Protein AF-A0A2S8R6G9-F1 (afdb_monomer_lite)

InterPro domains:
  IPR022385 Rhs repeat-associated core [TIGR03696] (75-154)
  IPR050708 Type VI secretion system VgrG/RHS [PTHR32305] (38-157)
  IPR056823 Teneurin-like, YD-shell [PF25023] (41-147)

Secondary structure (DSSP, 8-state):
----TTS-----EEEEEETTEEEEEE--TT----S-----EEEETTEEEEEEE-TT--EEEEE-TT--EEEEEEE-TTS-EEEEE------B-GGGPEEETTTTEEEETTEEEETTTTEESS--SS---TT-GGGG-TTBSGGG-TTT---SSSS---

Organism: NCBI:txid1677857

Sequence (158 aa):
MVHNEKDYCRNFTSIFRLDNKKYKFEMNNNDFDAISMSILLQSRNGVKSYYHYDGLGSTRLLTDETQSITDTYTYDAFGNIISSTGNTVNEFLFTGEQYDANIGFYYLRARYMDPSVGRFITADPFGGFMFEPLSLHKYLYANADPVNKIDPSGYFSI

Foldseek 3Di:
DDDDPPDPDDWDWAWDDDPNDIDIDTDDPPDPPDDDPQRQWDADPNWIWGFDADPLSFTAFIAGPVRHTAKGFDADLLFHTPDMGHDPDDQQGPSRFGADPVVGWTCLPVFTARSVVSWTPDFAPDCADPVDVLRNRRIHALSVRSVVGHDNNNRDND

Radius of gyration: 17.01 Å; chains: 1; bounding box: 46×33×44 Å

Structure (mmCIF, N/CA/C/O backbone):
data_AF-A0A2S8R6G9-F1
#
_entry.id   AF-A0A2S8R6G9-F1
#
loop_
_atom_site.group_PDB
_atom_site.id
_atom_site.type_symbol
_atom_site.label_atom_id
_atom_site.label_alt_id
_atom_site.label_comp_id
_atom_site.label_asym_id
_atom_site.label_entity_id
_atom_site.label_seq_id
_atom_site.pdbx_PDB_ins_code
_atom_site.Cartn_x
_atom_site.Cartn_y
_atom_site.Cartn_z
_atom_site.occupancy
_atom_site.B_iso_or_equiv
_atom_site.auth_seq_id
_atom_site.auth_comp_id
_atom_site.auth_asym_id
_atom_site.auth_atom_id
_atom_site.pdbx_PDB_model_num
ATOM 1 N N . MET A 1 1 ? -18.412 -4.092 -24.103 1.00 34.19 1 MET A N 1
ATOM 2 C CA . MET A 1 1 ? -19.166 -3.413 -23.030 1.00 34.19 1 MET A CA 1
ATOM 3 C C . MET A 1 1 ? -18.221 -2.358 -22.479 1.00 34.19 1 MET A C 1
ATOM 5 O O . MET A 1 1 ? -17.270 -2.715 -21.804 1.00 34.19 1 MET A O 1
ATOM 9 N N . VAL A 1 2 ? -18.345 -1.116 -22.945 1.00 29.11 2 VAL A N 1
ATOM 10 C CA . VAL A 1 2 ? -17.402 -0.033 -22.622 1.00 29.11 2 VAL A CA 1
ATOM 11 C C . VAL A 1 2 ? -17.793 0.496 -21.246 1.00 29.11 2 VAL A C 1
ATOM 13 O O . VAL A 1 2 ? -18.863 1.085 -21.109 1.00 29.11 2 VAL A O 1
ATOM 16 N N . HIS A 1 3 ? -17.000 0.192 -20.219 1.00 31.52 3 HIS A N 1
ATOM 17 C CA . HIS A 1 3 ? -17.196 0.775 -18.894 1.00 31.52 3 HIS A CA 1
ATOM 18 C C . HIS A 1 3 ? -16.724 2.232 -18.956 1.00 31.52 3 HIS A C 1
ATOM 20 O O . HIS A 1 3 ? -15.634 2.518 -19.440 1.00 31.52 3 HIS A O 1
ATOM 26 N N . ASN A 1 4 ? -17.609 3.149 -18.582 1.00 25.48 4 ASN A N 1
ATOM 27 C CA . ASN A 1 4 ? -17.448 4.588 -18.743 1.00 25.48 4 ASN A CA 1
ATOM 28 C C . ASN A 1 4 ? -16.568 5.114 -17.592 1.00 25.48 4 ASN A C 1
ATOM 30 O O . ASN A 1 4 ? -16.956 5.009 -16.433 1.00 25.48 4 ASN A O 1
ATOM 34 N N . GLU A 1 5 ? -15.394 5.665 -17.903 1.00 37.44 5 GLU A N 1
ATOM 35 C CA . GLU A 1 5 ? -14.338 6.111 -16.966 1.00 37.44 5 GLU A CA 1
ATOM 36 C C . GLU A 1 5 ? -14.694 7.354 -16.114 1.00 37.44 5 GLU A C 1
ATOM 38 O O . GLU A 1 5 ? -13.810 8.067 -15.647 1.00 37.44 5 GLU A O 1
ATOM 43 N N . LYS A 1 6 ? -15.977 7.677 -15.910 1.00 29.55 6 LYS A N 1
ATOM 44 C CA . LYS A 1 6 ? -16.387 8.982 -15.351 1.00 29.55 6 LYS A CA 1
ATOM 45 C C . LYS A 1 6 ? -16.908 8.984 -13.913 1.00 29.55 6 LYS A C 1
ATOM 47 O O . LYS A 1 6 ? -17.147 10.066 -13.388 1.00 29.55 6 LYS A O 1
ATOM 52 N N . ASP A 1 7 ? -17.006 7.834 -13.248 1.00 34.97 7 ASP A N 1
ATOM 53 C CA . ASP A 1 7 ? -17.686 7.752 -11.941 1.00 34.97 7 ASP A CA 1
ATOM 54 C C . ASP A 1 7 ? -16.764 7.539 -10.722 1.00 34.97 7 ASP A C 1
ATOM 56 O O . ASP A 1 7 ? -17.258 7.303 -9.617 1.00 34.97 7 ASP A O 1
ATOM 60 N N . TYR A 1 8 ? -15.435 7.626 -10.866 1.00 40.38 8 TYR A N 1
ATOM 61 C CA . TYR A 1 8 ? -14.521 7.177 -9.800 1.00 40.38 8 TYR A CA 1
ATOM 62 C C . TYR A 1 8 ? -13.997 8.253 -8.833 1.00 40.38 8 TYR A C 1
ATOM 64 O O . TYR A 1 8 ? -13.415 7.921 -7.803 1.00 40.38 8 TYR A O 1
ATOM 72 N N . CYS A 1 9 ? -14.258 9.539 -9.073 1.00 42.41 9 CYS A N 1
ATOM 73 C CA . CYS A 1 9 ? -13.912 10.596 -8.118 1.00 42.41 9 CYS A CA 1
ATOM 74 C C . CYS A 1 9 ? -15.104 10.873 -7.192 1.00 42.41 9 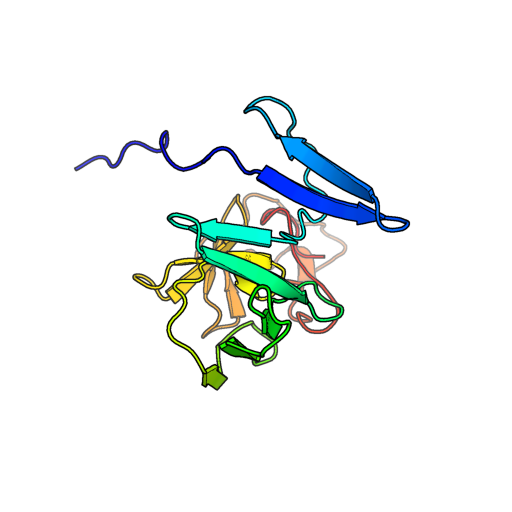CYS A C 1
ATOM 76 O O . CYS A 1 9 ? -15.954 11.715 -7.482 1.00 42.41 9 CYS A O 1
ATOM 78 N N . ARG A 1 10 ? -15.206 10.144 -6.075 1.00 45.22 10 ARG A N 1
ATOM 79 C CA . ARG A 1 10 ? -16.193 10.465 -5.033 1.00 45.22 10 ARG A CA 1
ATOM 80 C C . ARG A 1 10 ? -15.671 11.587 -4.140 1.00 45.22 10 ARG A C 1
ATOM 82 O O . ARG A 1 10 ? -14.548 11.516 -3.653 1.00 45.22 10 ARG A O 1
ATOM 89 N N . ASN A 1 11 ? -16.530 12.581 -3.898 1.00 38.97 11 ASN A N 1
ATOM 90 C CA . ASN A 1 11 ? -16.325 13.675 -2.946 1.00 38.97 11 ASN A CA 1
ATOM 91 C C . ASN A 1 11 ? -15.747 13.144 -1.626 1.00 38.97 11 ASN A C 1
ATOM 93 O O . ASN A 1 11 ? -16.428 12.420 -0.892 1.00 38.97 11 ASN A O 1
ATOM 97 N N . PHE A 1 12 ? -14.500 13.504 -1.325 1.00 45.56 12 PHE A N 1
ATOM 98 C CA . PHE A 1 12 ? -13.841 13.098 -0.094 1.00 45.56 12 PHE A CA 1
ATOM 99 C C . PHE A 1 12 ? -13.964 14.208 0.952 1.00 45.56 12 PHE A C 1
ATOM 101 O O . PHE A 1 12 ? -13.674 15.375 0.691 1.00 45.56 12 PHE A O 1
ATOM 108 N N . THR A 1 13 ? -14.420 13.852 2.153 1.00 41.22 13 THR A N 1
ATOM 109 C CA . THR A 1 13 ? -14.393 14.747 3.314 1.00 41.22 13 THR A CA 1
ATOM 110 C C . THR A 1 13 ? -13.325 14.241 4.266 1.00 41.22 13 THR A C 1
ATOM 112 O O . THR A 1 13 ? -13.524 13.212 4.910 1.00 41.22 13 THR A O 1
ATOM 115 N N . SER A 1 14 ? -12.227 14.981 4.401 1.00 44.00 14 SER A N 1
ATOM 116 C CA . SER A 1 14 ? -11.253 14.717 5.458 1.00 44.00 14 SER A CA 1
ATOM 117 C C . SER A 1 14 ? -11.574 15.580 6.674 1.00 44.00 14 SER A C 1
ATOM 119 O O . SER A 1 14 ? -11.892 16.766 6.556 1.00 44.00 14 SER A O 1
ATOM 121 N N . ILE A 1 15 ? -11.527 14.981 7.862 1.00 45.69 15 ILE A N 1
ATOM 122 C CA . ILE A 1 15 ? -11.678 15.703 9.123 1.00 45.69 15 ILE A CA 1
ATOM 123 C C . ILE A 1 15 ? -10.353 15.621 9.866 1.00 45.69 15 ILE A C 1
ATOM 125 O O . ILE A 1 15 ? -9.944 14.544 10.292 1.00 45.69 15 ILE A O 1
ATOM 129 N N . PHE A 1 16 ? -9.734 16.774 10.083 1.00 51.53 16 PHE A N 1
ATOM 130 C CA . PHE A 1 16 ? -8.516 16.910 10.871 1.00 51.53 16 PHE A CA 1
ATOM 131 C C . PHE A 1 16 ? -8.862 17.422 12.274 1.00 51.53 16 PHE A C 1
ATOM 133 O O . PHE A 1 16 ? -9.825 18.175 12.459 1.00 51.53 16 PHE A O 1
ATOM 140 N N . ARG A 1 17 ? -8.083 17.023 13.282 1.00 39.94 17 ARG A N 1
ATOM 141 C CA . ARG A 1 17 ? -8.104 17.646 14.611 1.00 39.94 17 ARG A CA 1
ATOM 142 C C . ARG A 1 17 ? -6.744 18.276 14.883 1.00 39.94 17 ARG A C 1
ATOM 144 O O . ARG A 1 17 ? -5.745 17.570 14.895 1.00 39.94 17 ARG A O 1
ATOM 151 N N . LEU A 1 18 ? -6.734 19.583 15.118 1.00 37.34 18 LEU A N 1
ATOM 152 C CA . LEU A 1 18 ? -5.583 20.339 15.620 1.00 37.34 18 LEU A CA 1
ATOM 153 C C . LEU A 1 18 ? -6.061 21.095 16.863 1.00 37.34 18 LEU A C 1
ATOM 155 O O . LEU A 1 18 ? -7.150 21.667 16.838 1.00 37.34 18 LEU A O 1
ATOM 159 N N . ASP A 1 19 ? -5.313 21.042 17.965 1.00 51.34 19 ASP A N 1
ATOM 160 C CA . ASP A 1 19 ? -5.622 21.753 19.220 1.00 51.34 19 ASP A CA 1
ATOM 161 C C . ASP A 1 19 ? -7.067 21.571 19.733 1.00 51.34 19 ASP A C 1
ATOM 163 O O . ASP A 1 19 ? -7.753 22.533 20.084 1.00 51.34 19 ASP A O 1
ATOM 167 N N . ASN A 1 20 ? -7.578 20.332 19.735 1.00 41.62 20 ASN A N 1
ATOM 168 C CA . ASN A 1 20 ? -8.970 19.994 20.088 1.00 41.62 20 ASN A CA 1
ATOM 169 C C . ASN A 1 20 ? -10.058 20.680 19.237 1.00 41.62 20 ASN A C 1
ATOM 171 O O . ASN A 1 20 ? -11.247 20.580 19.548 1.00 41.62 20 ASN A O 1
ATOM 175 N N . LYS A 1 21 ? -9.692 21.322 18.126 1.00 32.69 21 LYS A N 1
ATOM 176 C CA . LYS A 1 21 ? -10.626 21.885 17.152 1.00 32.69 21 LYS A CA 1
ATOM 177 C C . LYS A 1 21 ? -10.763 20.955 15.956 1.00 32.69 21 LYS A C 1
ATOM 179 O O . LYS A 1 21 ? -9.794 20.374 15.472 1.00 32.69 21 LYS A O 1
ATOM 184 N N . LYS A 1 22 ? -12.005 20.789 15.501 1.00 46.22 22 LYS A N 1
ATOM 185 C CA . LYS A 1 22 ? -12.361 19.960 14.349 1.00 46.22 22 LYS A CA 1
ATOM 186 C C . LYS A 1 22 ? -12.312 20.820 13.089 1.00 46.22 22 LYS A C 1
ATOM 188 O O . LYS A 1 22 ? -13.055 21.791 12.988 1.00 46.22 22 LYS A 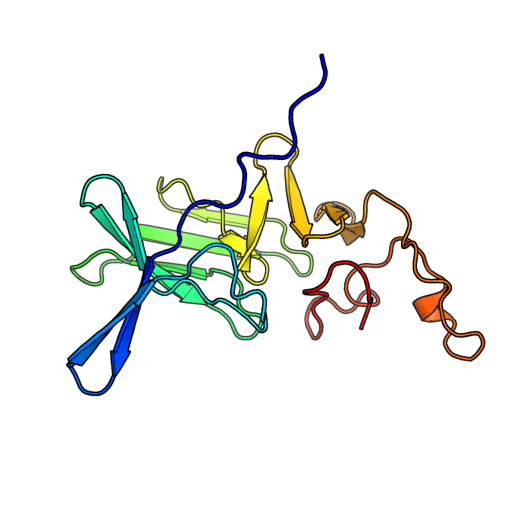O 1
ATOM 193 N N . TYR A 1 23 ? -11.489 20.424 12.131 1.00 43.31 23 TYR A N 1
ATOM 194 C CA . TYR A 1 23 ? -11.380 21.048 10.819 1.00 43.31 23 TYR A CA 1
ATOM 195 C C . TYR A 1 23 ? -11.968 20.099 9.781 1.00 43.31 23 TYR A C 1
ATOM 197 O O . TYR A 1 23 ? -11.690 18.902 9.809 1.00 43.31 23 TYR A O 1
ATOM 205 N N . LYS A 1 24 ? -12.824 20.619 8.902 1.00 46.94 24 LYS A N 1
ATOM 206 C CA . LYS A 1 24 ? -13.432 19.867 7.801 1.00 46.94 24 LYS A CA 1
ATOM 207 C C . LYS A 1 24 ? -12.825 20.386 6.506 1.00 46.94 24 LYS A C 1
ATOM 209 O O . LYS A 1 24 ? -12.923 21.579 6.238 1.00 46.94 24 LYS A O 1
ATOM 214 N N . PHE A 1 25 ? -12.203 19.500 5.744 1.00 49.03 25 PHE A N 1
ATOM 215 C CA . PHE A 1 25 ? -11.737 19.793 4.401 1.00 49.03 25 PHE A CA 1
ATOM 216 C C . PHE A 1 25 ? -12.615 19.030 3.412 1.00 49.03 25 PHE A C 1
ATOM 218 O O . PHE A 1 25 ? -12.738 17.805 3.493 1.00 49.03 25 PHE A O 1
ATOM 225 N N . GLU A 1 26 ? -13.280 19.777 2.537 1.00 44.03 26 GLU A N 1
ATOM 226 C CA . GLU A 1 26 ? -14.108 19.261 1.451 1.00 44.03 26 GLU A CA 1
ATOM 227 C C . GLU A 1 26 ? -13.365 19.551 0.149 1.00 44.03 26 GLU A C 1
ATOM 229 O O . GLU A 1 26 ? -13.174 20.717 -0.192 1.00 44.03 26 GLU A O 1
ATOM 234 N N . MET A 1 27 ? -12.911 18.511 -0.551 1.00 45.00 27 MET A N 1
ATOM 235 C CA . MET A 1 27 ? -12.352 18.690 -1.892 1.00 45.00 27 MET A CA 1
ATOM 236 C C . MET A 1 27 ? -13.472 18.664 -2.925 1.00 45.00 27 MET A C 1
ATOM 238 O O . MET A 1 27 ? -14.273 17.727 -2.955 1.00 45.00 27 MET A O 1
ATOM 242 N N . ASN A 1 28 ? -13.494 19.682 -3.784 1.00 37.72 28 ASN A N 1
ATOM 243 C CA . ASN A 1 28 ? -14.293 19.701 -5.004 1.00 37.72 28 ASN A CA 1
ATOM 244 C C . ASN A 1 28 ? -13.426 19.233 -6.182 1.00 37.72 28 ASN A C 1
ATOM 246 O O . ASN A 1 28 ? -12.204 19.346 -6.137 1.00 37.72 28 ASN A O 1
ATOM 250 N N . ASN A 1 29 ? -14.064 18.756 -7.255 1.00 43.75 29 ASN A N 1
ATOM 251 C CA . ASN A 1 29 ? -13.449 18.111 -8.432 1.00 43.75 29 ASN A CA 1
ATOM 252 C C . ASN A 1 29 ? -12.336 18.895 -9.176 1.00 43.75 29 ASN A C 1
ATOM 254 O O . ASN A 1 29 ? -11.827 18.390 -10.173 1.00 43.75 29 ASN A O 1
ATOM 258 N N . ASN A 1 30 ? -11.964 20.101 -8.737 1.00 35.12 30 ASN A N 1
ATOM 259 C CA . ASN A 1 30 ? -11.037 20.991 -9.438 1.00 35.12 30 ASN A CA 1
ATOM 260 C C . ASN A 1 30 ? -9.682 21.201 -8.734 1.00 35.12 30 ASN A C 1
ATOM 262 O O . ASN A 1 30 ? -8.799 21.796 -9.344 1.00 35.12 30 ASN A O 1
ATOM 266 N N . ASP A 1 31 ? -9.480 20.699 -7.511 1.00 38.16 31 ASP A N 1
ATOM 267 C CA . ASP A 1 31 ? -8.251 20.951 -6.741 1.00 38.16 31 ASP A CA 1
ATOM 268 C C . ASP A 1 31 ? -7.323 19.723 -6.768 1.00 38.16 31 ASP A C 1
ATOM 270 O O . ASP A 1 31 ? -7.165 18.985 -5.795 1.00 38.16 31 ASP A O 1
ATOM 274 N N . PHE A 1 32 ? -6.738 19.476 -7.942 1.00 43.56 32 PHE A N 1
ATOM 275 C CA . PHE A 1 32 ? -5.732 18.441 -8.195 1.00 43.56 32 PHE A CA 1
ATOM 276 C C . PHE A 1 32 ? -4.333 18.933 -7.769 1.00 43.56 32 PHE A C 1
ATOM 278 O O . PHE A 1 32 ? -3.538 19.335 -8.608 1.00 43.56 32 PHE A O 1
ATOM 285 N N . ASP A 1 33 ? -4.012 18.877 -6.474 1.00 35.28 33 ASP A N 1
ATOM 286 C CA . ASP A 1 33 ? -2.624 18.973 -5.982 1.00 35.28 33 ASP A CA 1
ATOM 287 C C . ASP A 1 33 ? -2.365 17.827 -4.991 1.00 35.28 33 ASP A C 1
ATOM 289 O O . ASP A 1 33 ? -2.546 17.926 -3.777 1.00 35.28 33 ASP A O 1
ATOM 293 N N . ALA A 1 34 ? -2.023 16.665 -5.550 1.00 37.16 34 ALA A N 1
ATOM 294 C CA . ALA A 1 34 ? -1.922 15.394 -4.842 1.00 37.16 34 ALA A CA 1
ATOM 295 C C . ALA A 1 34 ? -0.488 15.115 -4.362 1.00 37.16 34 ALA A C 1
ATOM 297 O O . ALA A 1 34 ? 0.213 14.267 -4.916 1.00 37.16 34 ALA A O 1
ATOM 298 N N . ILE A 1 35 ? -0.077 15.785 -3.284 1.00 35.38 35 ILE A N 1
ATOM 299 C CA . ILE A 1 35 ? 0.920 15.234 -2.359 1.00 35.38 35 ILE A CA 1
ATOM 300 C C . ILE A 1 35 ? 0.132 14.600 -1.210 1.00 35.38 35 ILE A C 1
ATOM 302 O O . ILE A 1 35 ? -0.495 15.311 -0.437 1.00 35.38 35 ILE A O 1
ATOM 306 N N . SER A 1 36 ? 0.159 13.267 -1.120 1.00 47.09 36 SER A N 1
ATOM 307 C CA . SER A 1 36 ? -0.233 12.479 0.061 1.00 47.09 36 SER A CA 1
ATOM 308 C C . SER A 1 36 ? -1.543 12.910 0.741 1.00 47.09 36 SER A C 1
ATOM 310 O O . SER A 1 36 ? -1.564 13.567 1.783 1.00 47.09 36 SER A O 1
ATOM 312 N N . MET A 1 37 ? -2.672 12.514 0.158 1.00 52.50 37 MET A N 1
ATOM 313 C CA . MET A 1 37 ? -3.977 12.707 0.782 1.00 52.50 37 MET A CA 1
ATOM 314 C C . MET A 1 37 ? -4.207 11.602 1.824 1.00 52.50 37 MET A C 1
ATOM 316 O O . MET A 1 37 ? -4.945 10.651 1.588 1.00 52.50 37 MET A O 1
ATOM 320 N N . SER A 1 38 ? -3.537 11.693 2.975 1.00 61.03 38 SER A N 1
ATOM 321 C CA . SER A 1 38 ? -3.786 10.785 4.099 1.00 61.03 38 SER A CA 1
ATOM 322 C C . SER A 1 38 ? -5.226 10.975 4.592 1.00 61.03 38 SER A C 1
ATOM 324 O O . SER A 1 38 ? -5.585 12.014 5.155 1.00 61.03 38 S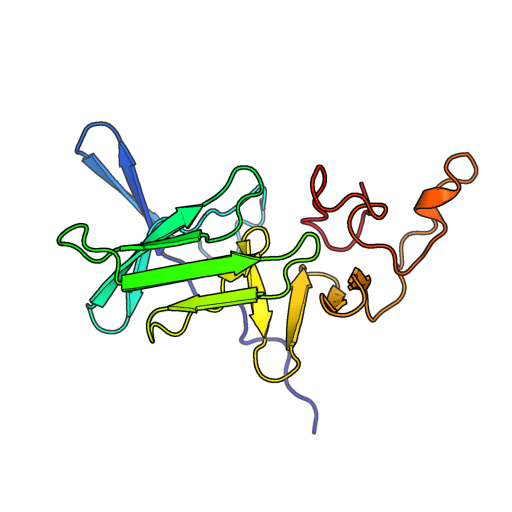ER A O 1
ATOM 326 N N . ILE A 1 39 ? -6.073 9.975 4.364 1.00 71.00 39 ILE A N 1
ATOM 327 C CA . ILE A 1 39 ? -7.445 9.934 4.867 1.00 71.00 39 ILE A CA 1
ATOM 328 C C . ILE A 1 39 ? -7.384 9.816 6.387 1.00 71.00 39 ILE A C 1
ATOM 330 O O . ILE A 1 39 ? -6.994 8.792 6.904 1.00 71.00 39 ILE A O 1
ATOM 334 N N . LEU A 1 40 ? -7.798 10.821 7.153 1.00 78.62 40 LEU A N 1
ATOM 335 C CA . LEU A 1 40 ? -7.788 10.668 8.619 1.00 78.62 40 LEU A CA 1
ATOM 336 C C . LEU A 1 40 ? -9.048 10.001 9.175 1.00 78.62 40 LEU A C 1
ATOM 338 O O . LEU A 1 40 ? -9.046 9.456 10.279 1.00 78.62 40 LEU A O 1
ATOM 342 N N . LEU A 1 41 ? -10.144 10.069 8.423 1.00 80.75 41 LEU A N 1
ATOM 343 C CA . LEU A 1 41 ? -11.458 9.605 8.837 1.00 80.75 41 LEU A CA 1
ATOM 344 C C . LEU A 1 41 ? -12.264 9.179 7.613 1.00 80.75 41 LEU A C 1
ATOM 346 O O . LEU A 1 41 ? -12.366 9.928 6.645 1.00 80.75 41 LEU A O 1
ATOM 350 N N . GLN A 1 42 ? -12.954 8.049 7.722 1.00 81.25 42 GLN A N 1
ATOM 351 C CA . GLN A 1 42 ? -14.064 7.693 6.847 1.00 81.25 42 GLN A CA 1
ATOM 352 C C . GLN A 1 42 ? -15.349 7.587 7.672 1.00 81.25 42 GLN A C 1
ATOM 354 O O . GLN A 1 42 ? -15.342 7.048 8.776 1.00 81.25 42 GLN A O 1
ATOM 359 N N . SER A 1 43 ? -16.457 8.105 7.140 1.00 81.69 43 SER A N 1
ATOM 360 C CA . SER A 1 43 ? -17.792 7.909 7.711 1.00 81.69 43 SER A CA 1
ATOM 361 C C . SER A 1 43 ? -18.656 7.147 6.718 1.00 81.69 43 SER A C 1
ATOM 363 O O . SER A 1 43 ? -18.886 7.629 5.608 1.00 81.69 43 SER A O 1
ATOM 365 N N . ARG A 1 44 ? -19.150 5.972 7.108 1.00 76.56 44 ARG A N 1
ATOM 366 C CA . ARG A 1 44 ? -20.053 5.153 6.295 1.00 76.56 44 ARG A CA 1
ATOM 367 C C . ARG A 1 44 ? -21.336 4.914 7.069 1.00 76.56 44 ARG A C 1
ATOM 369 O O . ARG A 1 44 ? -21.320 4.282 8.118 1.00 76.56 44 ARG A O 1
ATOM 376 N N . ASN A 1 45 ? -22.449 5.450 6.570 1.00 80.81 45 ASN A N 1
ATOM 377 C CA . ASN A 1 45 ? -23.758 5.364 7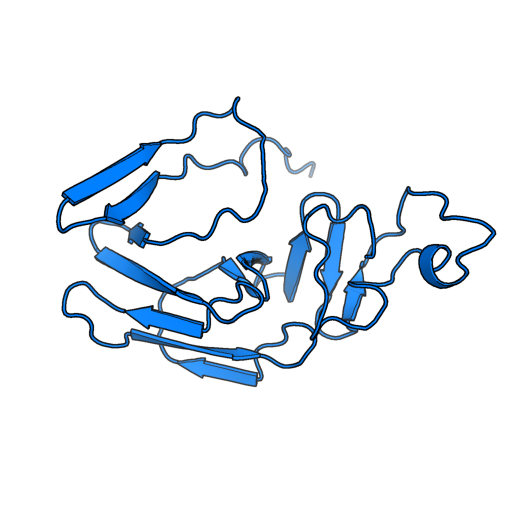.230 1.00 80.81 45 ASN A CA 1
ATOM 378 C C . ASN A 1 45 ? -23.729 5.817 8.707 1.00 80.81 45 ASN A C 1
ATOM 380 O O . ASN A 1 45 ? -24.410 5.248 9.553 1.00 80.81 45 ASN A O 1
ATOM 384 N N . GLY A 1 46 ? -22.910 6.826 9.025 1.00 77.69 46 GLY A N 1
ATOM 385 C CA . GLY A 1 46 ? -22.748 7.352 10.385 1.00 77.69 46 GLY A CA 1
ATOM 386 C C . GLY A 1 46 ? -21.704 6.630 11.245 1.00 77.69 46 GLY A C 1
ATOM 387 O O . GLY A 1 46 ? -21.309 7.181 12.270 1.00 77.69 46 GLY A O 1
ATOM 388 N N . VAL A 1 47 ? -21.203 5.468 10.815 1.00 79.75 47 VAL A N 1
ATOM 389 C CA . VAL A 1 47 ? -20.095 4.761 11.474 1.00 79.75 47 VAL A CA 1
ATOM 390 C C . VAL A 1 47 ? -18.774 5.396 11.058 1.00 79.75 47 VAL A C 1
ATOM 392 O O . VAL A 1 47 ? -18.506 5.546 9.866 1.00 79.75 47 VAL A O 1
ATOM 395 N N . LYS A 1 48 ? -17.958 5.780 12.040 1.00 82.50 48 LYS A N 1
ATOM 396 C CA . LYS A 1 48 ? -16.668 6.445 11.838 1.00 82.50 48 LYS A CA 1
ATOM 397 C C . LYS A 1 48 ? -15.515 5.465 12.002 1.00 82.50 48 LYS A C 1
ATOM 399 O O . LYS A 1 48 ? -15.428 4.810 13.035 1.00 82.50 48 LYS A O 1
ATOM 404 N N . SER A 1 49 ? -14.601 5.474 11.042 1.00 83.44 49 SER A N 1
ATOM 405 C CA . SER A 1 49 ? -13.326 4.760 11.095 1.00 83.44 49 SER A CA 1
ATOM 406 C C . SER A 1 49 ? -12.192 5.767 10.965 1.00 83.44 49 SER A C 1
ATOM 408 O O . SER A 1 49 ? -12.149 6.529 9.998 1.00 83.44 49 SER A O 1
ATOM 410 N N . TYR A 1 50 ? -11.293 5.791 11.941 1.00 86.56 50 TYR A N 1
ATOM 411 C CA . TYR A 1 50 ? -10.109 6.646 11.949 1.00 86.56 50 TYR A CA 1
ATOM 412 C C . TYR A 1 50 ? -8.908 5.831 11.495 1.00 86.56 50 TYR A C 1
ATOM 414 O O . TYR A 1 50 ? -8.694 4.731 12.001 1.00 86.56 50 TYR A O 1
ATOM 422 N N . TYR A 1 51 ? -8.151 6.359 10.543 1.00 89.75 51 TYR A N 1
ATOM 423 C CA . TYR A 1 51 ? -7.042 5.646 9.919 1.00 89.75 51 TYR A CA 1
ATOM 424 C C . TYR A 1 51 ? -5.740 6.014 10.607 1.00 89.75 51 TYR A C 1
ATOM 426 O O . TYR A 1 51 ? -5.511 7.178 10.943 1.00 89.75 51 TYR A O 1
ATOM 434 N N . HIS A 1 52 ? -4.867 5.024 10.763 1.00 89.81 52 HIS A N 1
ATOM 435 C CA . HIS A 1 52 ? -3.510 5.250 11.236 1.00 89.81 52 HIS A CA 1
ATOM 436 C C . HIS A 1 52 ? -2.525 4.576 10.296 1.00 89.81 52 HIS A C 1
ATOM 438 O O . HIS A 1 52 ? -2.731 3.440 9.856 1.00 89.81 52 HIS A O 1
ATOM 444 N N . TYR A 1 53 ? -1.461 5.305 9.998 1.00 89.94 53 TYR A N 1
ATOM 445 C CA . TYR A 1 53 ? -0.545 5.018 8.907 1.00 89.94 53 TYR A CA 1
ATOM 446 C C . TYR A 1 53 ? 0.854 4.677 9.416 1.00 89.94 53 TYR A C 1
ATOM 448 O O . TYR A 1 53 ? 1.236 5.094 10.510 1.00 89.94 53 TYR A O 1
ATOM 456 N N . ASP A 1 54 ? 1.624 3.935 8.620 1.00 88.88 54 ASP A N 1
ATOM 457 C CA . ASP A 1 54 ? 3.073 3.829 8.812 1.00 88.88 54 ASP A CA 1
ATOM 458 C C . ASP A 1 54 ? 3.835 4.976 8.128 1.00 88.88 54 ASP A C 1
ATOM 460 O O . ASP A 1 54 ? 3.243 5.896 7.563 1.00 88.88 54 ASP A O 1
ATOM 464 N N . GLY A 1 55 ? 5.170 4.934 8.196 1.00 83.88 55 GLY A N 1
ATOM 465 C CA . GLY A 1 55 ? 6.039 5.970 7.631 1.00 83.88 55 GLY A CA 1
ATOM 466 C C . GLY A 1 55 ? 5.958 6.117 6.108 1.00 83.88 55 GLY A C 1
ATOM 467 O O . GLY A 1 55 ? 6.323 7.173 5.601 1.00 83.88 55 GLY A O 1
ATOM 468 N N . LEU A 1 56 ? 5.456 5.104 5.391 1.00 85.12 56 LEU A N 1
ATOM 469 C CA . LEU A 1 56 ? 5.209 5.165 3.946 1.00 85.12 56 LEU A CA 1
ATOM 470 C C . LEU A 1 56 ? 3.784 5.631 3.612 1.00 85.12 56 LEU A C 1
ATOM 472 O O . LEU A 1 56 ? 3.449 5.790 2.441 1.00 85.12 56 LEU A O 1
ATOM 476 N N . GLY A 1 57 ? 2.936 5.843 4.622 1.00 88.00 57 GLY A N 1
ATOM 477 C CA . GLY A 1 57 ? 1.533 6.196 4.430 1.00 88.00 57 GLY A CA 1
ATOM 478 C C . GLY A 1 57 ? 0.612 4.991 4.238 1.00 88.00 57 GLY A C 1
ATOM 479 O O . GLY A 1 57 ? -0.537 5.176 3.848 1.00 88.00 57 GLY A O 1
ATOM 480 N N . SER A 1 58 ? 1.063 3.762 4.514 1.00 90.56 58 SER A N 1
ATOM 481 C CA . SER A 1 58 ? 0.212 2.569 4.411 1.00 90.56 58 SER A CA 1
ATOM 482 C C . SER A 1 58 ? -0.734 2.468 5.602 1.00 90.56 58 SER A C 1
ATOM 484 O O . SER A 1 58 ? -0.295 2.598 6.746 1.00 90.56 58 SER A O 1
ATOM 486 N N . THR A 1 59 ? -2.022 2.198 5.374 1.00 93.56 59 THR A N 1
ATOM 487 C CA . THR A 1 59 ? -3.002 2.025 6.464 1.00 93.56 59 THR A CA 1
ATOM 488 C C . THR A 1 59 ? -2.639 0.802 7.300 1.00 93.56 59 THR A C 1
ATOM 490 O O . THR A 1 59 ? -2.723 -0.320 6.809 1.00 93.56 59 THR A O 1
ATOM 493 N N . ARG A 1 60 ? -2.265 0.986 8.571 1.00 94.56 60 ARG A N 1
ATOM 494 C CA . ARG A 1 60 ? -1.893 -0.110 9.486 1.00 94.56 60 ARG A CA 1
ATOM 495 C C . ARG A 1 60 ? -3.023 -0.559 10.383 1.00 94.56 60 ARG A C 1
ATOM 497 O O . ARG A 1 60 ? -3.089 -1.738 10.723 1.00 94.56 60 ARG A O 1
ATOM 504 N N . LEU A 1 61 ? -3.888 0.363 10.779 1.00 94.12 61 LEU A N 1
ATOM 505 C CA . LEU A 1 61 ? -5.014 0.056 11.646 1.00 94.12 61 LEU A CA 1
ATOM 506 C C . LEU A 1 61 ? -6.135 1.075 11.480 1.00 94.12 61 LEU A C 1
ATOM 508 O O . LEU A 1 61 ? -5.899 2.231 11.113 1.00 94.12 61 LEU A O 1
ATOM 512 N N . LEU A 1 62 ? -7.345 0.623 11.787 1.00 93.50 62 LEU A N 1
ATOM 513 C CA . LEU A 1 62 ? -8.519 1.469 11.934 1.00 93.50 62 LEU A CA 1
ATOM 514 C C . LEU A 1 62 ? -8.976 1.449 13.391 1.00 93.50 62 LEU A C 1
ATOM 516 O O . LEU A 1 62 ? -8.932 0.406 14.048 1.00 93.50 62 LEU A O 1
ATOM 520 N N . THR A 1 63 ? -9.430 2.596 13.888 1.00 91.44 63 THR A N 1
ATOM 521 C CA . THR A 1 63 ? -10.109 2.688 15.185 1.00 91.44 63 THR A CA 1
ATOM 522 C C . THR A 1 63 ? -11.509 3.259 15.044 1.00 91.44 63 THR A C 1
ATOM 524 O O . THR A 1 63 ? -11.778 4.041 14.130 1.00 91.44 63 THR A O 1
ATOM 527 N N . ASP A 1 64 ? -12.389 2.925 15.983 1.00 90.62 64 ASP A N 1
ATOM 528 C CA . ASP A 1 64 ? -13.711 3.539 16.098 1.00 90.62 64 ASP A CA 1
ATOM 529 C C . ASP A 1 64 ? -13.676 4.865 16.889 1.00 90.62 64 ASP A C 1
ATOM 531 O O . ASP A 1 64 ? -12.623 5.392 17.259 1.00 90.62 64 ASP A O 1
ATOM 535 N N . GLU A 1 65 ? -14.850 5.444 17.151 1.00 88.88 65 GLU A N 1
ATOM 536 C CA . GLU A 1 65 ? -14.981 6.682 17.930 1.00 88.88 65 GLU A CA 1
ATOM 537 C C . GLU A 1 65 ? -14.686 6.542 19.428 1.00 88.88 65 GLU A C 1
ATOM 539 O O . GLU A 1 65 ? -14.473 7.557 20.093 1.00 88.88 65 GLU A O 1
ATOM 544 N N . THR A 1 66 ? -14.608 5.312 19.935 1.00 90.88 66 THR A N 1
ATOM 545 C CA . THR A 1 66 ? -14.157 4.990 21.295 1.00 90.88 66 THR A CA 1
ATOM 546 C C . THR A 1 66 ? -12.648 4.751 21.374 1.00 90.88 66 THR A C 1
ATOM 548 O O . THR A 1 66 ? -12.137 4.508 22.462 1.00 90.88 66 THR A O 1
ATOM 551 N N . GLN A 1 67 ? -11.930 4.887 20.248 1.00 87.81 67 GLN A N 1
ATOM 552 C CA . GLN A 1 67 ? -10.495 4.602 20.097 1.00 87.81 67 GLN A CA 1
ATOM 553 C C . GLN A 1 67 ? -10.152 3.108 20.214 1.00 87.81 67 GLN A C 1
ATOM 555 O O . GLN A 1 67 ? -8.989 2.750 20.396 1.00 87.81 67 GLN A O 1
ATOM 560 N N . SER A 1 68 ? -11.143 2.227 20.066 1.00 94.06 68 SER A N 1
ATOM 561 C CA . SER A 1 68 ? -10.918 0.783 20.013 1.00 94.06 68 SER A CA 1
ATOM 562 C C . SER A 1 68 ? -10.427 0.384 18.623 1.00 94.06 68 SER A C 1
ATOM 564 O O . SER A 1 68 ? -10.944 0.881 17.622 1.00 94.06 68 SER A O 1
ATOM 566 N N . ILE A 1 69 ? -9.435 -0.509 18.549 1.00 96.19 69 ILE A N 1
ATOM 567 C CA . ILE A 1 69 ? -8.919 -1.040 17.277 1.00 96.19 69 ILE A CA 1
ATOM 568 C C . ILE A 1 69 ? -9.974 -1.960 16.662 1.00 96.19 69 ILE A C 1
ATOM 570 O O . ILE A 1 69 ? -10.363 -2.951 17.279 1.00 96.19 69 ILE A O 1
ATOM 574 N N . THR A 1 70 ? -10.416 -1.644 15.447 1.00 96.31 70 THR A N 1
ATOM 575 C CA . THR A 1 70 ? -11.413 -2.434 14.711 1.00 96.31 70 THR A CA 1
ATOM 576 C C . THR A 1 70 ? -10.772 -3.316 13.650 1.00 96.31 70 THR A C 1
ATOM 578 O O . THR A 1 70 ? -11.197 -4.454 13.454 1.00 96.31 70 THR A O 1
ATOM 581 N N . ASP A 1 71 ? -9.726 -2.815 12.993 1.00 97.50 71 ASP A N 1
ATOM 582 C CA . ASP A 1 71 ? -9.073 -3.478 11.870 1.00 97.50 71 ASP A CA 1
ATOM 583 C C . ASP A 1 71 ? -7.557 -3.290 11.964 1.00 97.50 71 ASP A C 1
ATOM 585 O O . ASP A 1 71 ? -7.078 -2.250 12.422 1.00 97.50 71 ASP A O 1
ATOM 589 N N . THR A 1 72 ? -6.799 -4.287 11.516 1.00 97.31 72 THR A N 1
ATOM 590 C CA . THR A 1 72 ? -5.334 -4.220 11.413 1.00 97.31 72 THR A CA 1
ATOM 591 C C . THR A 1 72 ? -4.884 -4.771 10.075 1.00 97.31 72 THR A C 1
ATOM 593 O O . THR A 1 72 ? -5.548 -5.638 9.509 1.00 97.31 72 THR A O 1
ATOM 596 N N . TYR A 1 73 ? -3.756 -4.271 9.578 1.00 97.12 73 TYR A N 1
ATOM 597 C CA . TYR A 1 73 ? -3.164 -4.694 8.316 1.00 97.12 73 TYR A CA 1
ATOM 598 C C . TYR A 1 73 ? -1.647 -4.824 8.463 1.00 97.12 73 TYR A C 1
ATOM 600 O O . TYR A 1 73 ? -0.955 -3.923 8.959 1.00 97.12 73 TYR A O 1
ATOM 608 N N . THR A 1 74 ? -1.129 -5.959 8.008 1.00 96.88 74 THR A N 1
ATOM 609 C CA . THR A 1 74 ? 0.301 -6.240 7.896 1.00 96.88 74 THR A CA 1
ATOM 610 C C . THR A 1 74 ? 0.619 -6.528 6.443 1.00 96.88 74 THR A C 1
ATOM 612 O O . THR A 1 74 ? 0.026 -7.432 5.857 1.00 96.88 74 THR A O 1
ATOM 615 N N . TYR A 1 75 ? 1.566 -5.779 5.889 1.00 96.31 75 TYR A N 1
ATOM 616 C CA . TYR A 1 75 ? 1.986 -5.907 4.500 1.00 96.31 75 TYR A CA 1
ATOM 617 C C . TYR A 1 75 ? 3.382 -6.515 4.392 1.00 96.31 75 TYR A C 1
ATOM 619 O O . TYR A 1 75 ? 4.185 -6.405 5.324 1.00 96.31 75 TYR A O 1
ATOM 627 N N . ASP A 1 76 ? 3.677 -7.116 3.245 1.00 95.44 76 ASP A N 1
ATOM 628 C CA . ASP A 1 76 ? 5.053 -7.293 2.796 1.00 95.44 76 ASP A CA 1
ATOM 629 C C . ASP A 1 76 ? 5.616 -5.992 2.190 1.00 95.44 76 ASP A C 1
ATOM 631 O O . ASP A 1 76 ? 4.974 -4.940 2.207 1.00 95.44 76 ASP A O 1
ATOM 635 N N . ALA A 1 77 ? 6.835 -6.064 1.651 1.00 93.62 77 ALA A N 1
ATOM 636 C CA . ALA A 1 77 ? 7.518 -4.911 1.073 1.00 93.62 77 ALA A CA 1
ATOM 637 C C . ALA A 1 77 ? 6.798 -4.299 -0.145 1.00 93.62 77 ALA A C 1
ATOM 639 O O . ALA A 1 77 ? 6.999 -3.121 -0.414 1.00 93.62 77 ALA A O 1
ATOM 640 N N . PHE A 1 78 ? 5.984 -5.065 -0.877 1.00 94.69 78 PHE A N 1
ATOM 641 C CA . PHE A 1 78 ? 5.299 -4.618 -2.096 1.00 94.69 78 PHE A CA 1
ATOM 642 C C . PHE A 1 78 ? 3.802 -4.362 -1.886 1.00 94.69 78 PHE A C 1
ATOM 644 O O . PHE A 1 78 ? 3.094 -4.049 -2.841 1.00 94.69 78 PHE A O 1
ATOM 651 N N . GLY A 1 79 ? 3.314 -4.467 -0.649 1.00 94.56 79 GLY A N 1
ATOM 652 C CA . GLY A 1 79 ? 1.926 -4.175 -0.314 1.00 94.56 79 GLY A CA 1
ATOM 653 C C . GLY A 1 79 ? 0.987 -5.377 -0.352 1.00 94.56 79 GLY A C 1
ATOM 654 O O . GLY A 1 79 ? -0.228 -5.175 -0.269 1.00 94.56 79 GLY A O 1
ATOM 655 N N . ASN A 1 80 ? 1.494 -6.615 -0.438 1.00 96.06 80 ASN A N 1
ATOM 656 C CA . ASN A 1 80 ? 0.650 -7.795 -0.232 1.00 96.06 80 ASN A CA 1
ATOM 657 C C . ASN A 1 80 ? 0.252 -7.885 1.237 1.00 96.06 80 ASN A C 1
ATOM 659 O O . ASN A 1 80 ? 1.107 -7.810 2.117 1.00 96.06 80 ASN A O 1
ATOM 663 N N . ILE A 1 81 ? -1.032 -8.104 1.516 1.00 95.00 81 ILE A N 1
ATOM 664 C CA . ILE A 1 81 ? -1.512 -8.300 2.888 1.00 95.00 81 ILE A CA 1
ATOM 665 C C . ILE A 1 81 ? -1.103 -9.700 3.360 1.00 95.00 81 ILE A C 1
ATOM 667 O O . ILE A 1 81 ? -1.618 -10.705 2.876 1.00 95.00 81 ILE A O 1
ATOM 671 N N . ILE A 1 82 ? -0.197 -9.760 4.334 1.00 96.31 82 ILE A N 1
ATOM 672 C CA . ILE A 1 82 ? 0.232 -10.998 5.000 1.00 96.31 82 ILE A CA 1
ATOM 673 C C . ILE A 1 82 ? -0.791 -11.405 6.065 1.00 96.31 82 ILE A C 1
ATOM 675 O O . ILE A 1 82 ? -1.060 -12.588 6.271 1.00 96.31 82 ILE A O 1
ATOM 679 N N . SER A 1 83 ? -1.354 -10.421 6.767 1.00 96.38 83 SER A N 1
ATOM 680 C CA . SER A 1 83 ? -2.412 -10.636 7.749 1.00 96.38 83 SER A CA 1
ATOM 681 C C . SER A 1 83 ? -3.279 -9.395 7.899 1.00 96.38 83 SER A C 1
ATOM 683 O O . SER A 1 83 ? -2.796 -8.262 7.809 1.00 96.38 83 SER A O 1
ATOM 685 N N . SER A 1 84 ? -4.565 -9.611 8.155 1.00 96.69 84 SER A N 1
ATOM 686 C CA . SER A 1 84 ? -5.490 -8.550 8.528 1.00 96.69 84 SER A CA 1
ATOM 687 C C . SER A 1 84 ? -6.523 -9.027 9.545 1.00 96.69 84 SER A C 1
ATOM 689 O O . SER A 1 84 ? -6.774 -10.225 9.697 1.00 96.69 84 SER A O 1
ATOM 691 N N . THR A 1 85 ? -7.107 -8.075 10.265 1.00 97.38 85 THR A N 1
ATOM 692 C CA . THR A 1 85 ? -8.248 -8.295 11.161 1.00 97.38 85 THR A CA 1
ATOM 693 C C . THR A 1 85 ? -9.342 -7.285 10.861 1.00 97.38 85 THR A C 1
ATOM 695 O O . THR A 1 85 ? -9.064 -6.233 10.289 1.00 97.38 85 THR A O 1
ATOM 698 N N . GLY A 1 86 ? -10.558 -7.579 11.321 1.00 95.12 86 GLY A N 1
ATOM 699 C CA . GLY A 1 86 ? -11.714 -6.709 11.132 1.00 95.12 86 GLY A CA 1
ATOM 700 C C . GLY A 1 86 ? -12.462 -6.989 9.829 1.00 95.12 86 GLY A C 1
ATOM 701 O O . GLY A 1 86 ? -12.064 -7.835 9.031 1.00 95.12 86 GLY A O 1
ATOM 702 N N . ASN A 1 87 ? -13.606 -6.326 9.670 1.00 90.31 87 ASN A N 1
ATOM 703 C CA . ASN A 1 87 ? -14.533 -6.522 8.549 1.00 90.31 87 ASN A CA 1
ATOM 704 C C . ASN A 1 87 ? -14.892 -5.192 7.869 1.00 90.31 87 ASN A C 1
ATOM 706 O O . ASN A 1 87 ? -15.834 -5.130 7.072 1.00 90.31 87 ASN A O 1
ATOM 710 N N . THR A 1 88 ? -14.195 -4.107 8.212 1.00 89.44 88 THR A N 1
ATOM 711 C CA . THR A 1 88 ? -14.446 -2.806 7.606 1.00 89.44 88 THR A CA 1
ATOM 712 C C . THR A 1 88 ? -13.958 -2.853 6.166 1.00 89.44 88 THR A C 1
ATOM 714 O O . THR A 1 88 ? -12.775 -3.036 5.902 1.00 89.44 88 THR A O 1
ATOM 717 N N . VAL A 1 89 ? -14.870 -2.668 5.212 1.00 85.94 89 VAL A N 1
ATOM 718 C CA . VAL A 1 89 ? -14.500 -2.576 3.795 1.00 85.94 89 VAL A CA 1
ATOM 719 C C . VAL A 1 89 ? -13.637 -1.331 3.599 1.00 85.94 89 VAL A C 1
ATOM 721 O O . VAL A 1 89 ? -14.150 -0.210 3.651 1.00 85.94 89 VAL A O 1
ATOM 724 N N . ASN A 1 90 ? -12.347 -1.533 3.359 1.00 87.06 90 ASN A N 1
ATOM 725 C CA . ASN A 1 90 ? -11.368 -0.479 3.160 1.00 87.06 90 ASN A CA 1
ATOM 726 C C . ASN A 1 90 ? -10.618 -0.693 1.844 1.00 87.06 90 ASN A C 1
ATOM 728 O O . ASN A 1 90 ? -10.031 -1.747 1.624 1.00 87.06 90 ASN A O 1
ATOM 732 N N . GLU A 1 91 ? -10.633 0.329 0.996 1.00 87.50 91 GLU A N 1
ATOM 733 C CA . GLU A 1 91 ? -9.936 0.327 -0.290 1.00 87.50 91 GLU A CA 1
ATOM 734 C C . GLU A 1 91 ? -8.589 1.054 -0.197 1.00 87.50 91 GLU A C 1
ATOM 736 O O . GLU A 1 91 ? -7.749 0.857 -1.053 1.00 87.50 91 GLU A O 1
ATOM 741 N N . PHE A 1 92 ? -8.331 1.865 0.833 1.00 89.00 92 PHE A N 1
ATOM 742 C CA . PHE A 1 92 ? -7.080 2.622 0.952 1.00 89.00 92 PHE A CA 1
ATOM 743 C C . PHE A 1 92 ? -6.111 1.892 1.882 1.00 89.00 92 PHE A C 1
ATOM 745 O O . PHE A 1 92 ? -6.268 1.916 3.111 1.00 89.00 92 PHE A O 1
ATOM 752 N N . LEU A 1 93 ? -5.130 1.209 1.291 1.00 91.81 93 LEU A N 1
ATOM 753 C CA . LEU A 1 93 ? -4.270 0.244 1.982 1.00 91.81 93 LEU A CA 1
ATOM 754 C C . LEU A 1 93 ? -2.790 0.634 1.870 1.00 91.81 93 LEU A C 1
ATOM 756 O O . LEU A 1 93 ? -2.378 1.613 2.500 1.00 91.81 93 LEU A O 1
ATOM 760 N N . PHE A 1 94 ? -1.982 -0.128 1.128 1.00 92.31 94 PHE A N 1
ATOM 761 C CA . PHE A 1 94 ? -0.551 0.125 0.964 1.00 92.31 94 PHE A CA 1
ATOM 762 C C . PHE A 1 94 ? -0.288 1.504 0.356 1.00 92.31 94 PHE A C 1
ATOM 764 O O . PHE A 1 94 ? -0.961 1.905 -0.591 1.00 92.31 94 PHE A O 1
ATOM 771 N N . THR A 1 95 ? 0.648 2.241 0.963 1.00 89.25 95 THR A N 1
ATOM 772 C CA . THR A 1 95 ? 1.046 3.616 0.604 1.00 89.25 95 THR A CA 1
ATOM 773 C C . THR A 1 95 ? -0.118 4.606 0.449 1.00 89.25 95 THR A C 1
ATOM 775 O O . THR A 1 95 ? 0.027 5.643 -0.191 1.00 89.25 95 THR A O 1
ATOM 778 N N . GLY A 1 96 ? -1.285 4.295 1.024 1.00 85.69 96 GLY A N 1
ATOM 779 C CA . GLY A 1 96 ? -2.506 5.088 0.880 1.00 85.69 96 GLY A CA 1
ATOM 780 C C . GLY A 1 96 ? -3.164 4.986 -0.501 1.00 85.69 96 GLY A C 1
ATOM 781 O O . GLY A 1 96 ? -4.119 5.714 -0.763 1.00 85.69 96 GLY A O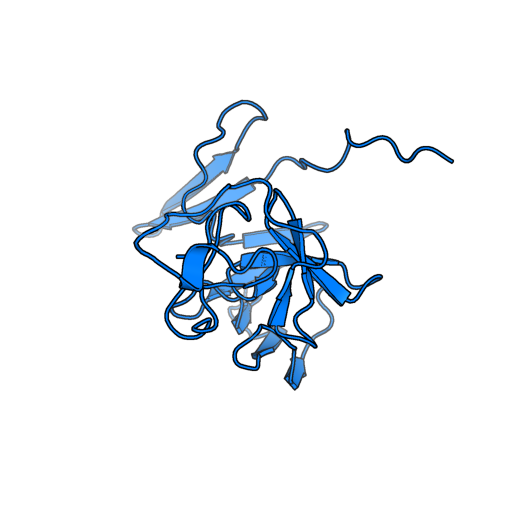 1
ATOM 782 N N . GLU A 1 97 ? -2.687 4.092 -1.368 1.00 85.69 97 GLU A N 1
ATOM 783 C CA . GLU A 1 97 ? -3.233 3.887 -2.706 1.00 85.69 97 GLU A CA 1
ATOM 784 C C . GLU A 1 97 ? -4.481 3.001 -2.652 1.00 85.69 97 GLU A C 1
ATOM 786 O O . GLU A 1 97 ? -4.681 2.194 -1.732 1.00 85.69 97 GLU A O 1
ATOM 791 N N . GLN A 1 98 ? -5.343 3.167 -3.652 1.00 89.00 98 GLN A N 1
ATOM 792 C CA . GLN A 1 98 ? -6.596 2.435 -3.724 1.00 89.00 98 GLN A CA 1
ATOM 793 C C . GLN A 1 98 ? -6.358 1.004 -4.215 1.00 89.00 98 GLN A C 1
ATOM 795 O O . GLN A 1 98 ? -5.783 0.791 -5.278 1.00 89.00 98 GLN A O 1
ATOM 800 N N . TYR A 1 99 ? -6.829 0.026 -3.457 1.00 91.44 99 TYR A N 1
ATOM 801 C CA . TYR A 1 99 ? -6.762 -1.394 -3.745 1.00 91.44 99 TYR A CA 1
ATOM 802 C C . TYR A 1 99 ? -8.095 -1.889 -4.303 1.00 91.44 99 TYR A C 1
ATOM 804 O O . TYR A 1 99 ? -9.135 -1.769 -3.652 1.00 91.44 99 TYR A O 1
ATOM 812 N N . ASP A 1 100 ? -8.060 -2.487 -5.491 1.00 90.75 100 ASP A N 1
ATOM 813 C CA . ASP A 1 100 ? -9.209 -3.180 -6.067 1.00 90.75 100 ASP A CA 1
ATOM 814 C C . ASP A 1 100 ? -9.140 -4.668 -5.716 1.00 90.75 100 ASP A C 1
ATOM 816 O O . ASP A 1 100 ? -8.381 -5.438 -6.308 1.00 90.75 100 ASP A O 1
ATOM 820 N N . ALA A 1 101 ? -9.970 -5.084 -4.760 1.00 89.19 101 ALA A N 1
ATOM 821 C CA . ALA A 1 101 ? -10.021 -6.464 -4.286 1.00 89.19 101 ALA A CA 1
ATOM 822 C C . ALA A 1 101 ? -10.520 -7.475 -5.337 1.00 89.19 101 ALA A C 1
ATOM 824 O O . ALA A 1 101 ? -10.315 -8.673 -5.153 1.00 89.19 101 ALA A O 1
ATOM 825 N N . ASN A 1 102 ? -11.166 -7.036 -6.427 1.00 90.50 102 ASN A N 1
ATOM 826 C CA . ASN A 1 102 ? -11.644 -7.950 -7.471 1.00 90.50 102 ASN A CA 1
ATOM 827 C C . ASN A 1 102 ? -10.501 -8.463 -8.348 1.00 90.50 102 ASN A C 1
ATOM 829 O O . ASN A 1 102 ? -10.535 -9.607 -8.799 1.00 90.50 102 ASN A O 1
ATOM 833 N N . ILE A 1 103 ? -9.514 -7.604 -8.608 1.00 92.31 103 ILE A N 1
ATOM 834 C CA . ILE A 1 103 ? -8.355 -7.914 -9.458 1.00 92.31 103 ILE A CA 1
ATOM 835 C C . ILE A 1 103 ? -7.061 -8.074 -8.657 1.00 92.31 103 ILE A C 1
ATOM 837 O O . ILE A 1 103 ? -6.103 -8.647 -9.161 1.00 92.31 103 ILE A O 1
ATOM 841 N N . GLY A 1 104 ? -7.042 -7.612 -7.407 1.00 93.50 104 GLY A N 1
ATOM 842 C CA . GLY A 1 104 ? -5.921 -7.752 -6.488 1.00 93.50 104 GLY A CA 1
ATOM 843 C C . GLY A 1 104 ? -4.809 -6.720 -6.676 1.00 93.50 104 GLY A C 1
ATOM 844 O O . GLY A 1 104 ? -3.685 -6.981 -6.256 1.00 93.50 104 GLY A O 1
ATOM 845 N N . PHE A 1 105 ? -5.095 -5.572 -7.299 1.00 94.94 105 PHE A N 1
ATOM 846 C CA . PHE A 1 105 ? -4.093 -4.575 -7.697 1.00 94.94 105 PHE A CA 1
ATOM 847 C C . PHE A 1 105 ? -4.311 -3.220 -7.028 1.00 94.94 105 PHE A C 1
ATOM 849 O O . PHE A 1 105 ? -5.434 -2.850 -6.683 1.00 94.94 105 PHE A O 1
ATOM 856 N N . TYR A 1 106 ? -3.228 -2.454 -6.919 1.00 91.44 106 TYR A N 1
ATOM 857 C CA . TYR A 1 106 ? -3.263 -1.060 -6.494 1.00 91.44 10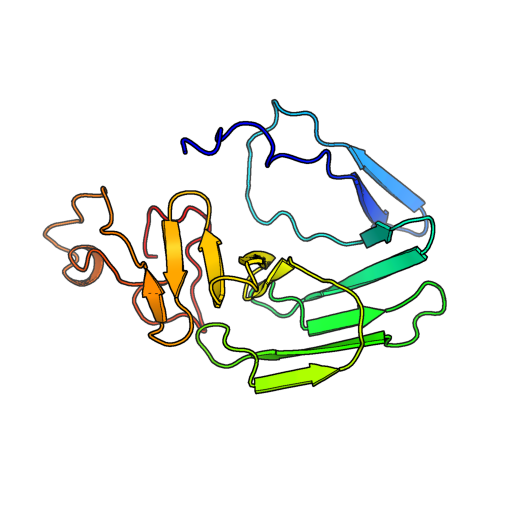6 TYR A CA 1
ATOM 858 C C . TYR A 1 106 ? -3.378 -0.132 -7.697 1.00 91.44 106 TYR A C 1
ATOM 860 O O . TYR A 1 106 ? -2.618 -0.254 -8.657 1.00 91.44 106 TYR A O 1
ATOM 868 N N . TYR A 1 107 ? -4.305 0.815 -7.644 1.00 88.19 107 TYR A N 1
ATOM 869 C CA . TYR A 1 107 ? -4.458 1.861 -8.643 1.00 88.19 107 TYR A CA 1
ATOM 870 C C . TYR A 1 107 ? -3.633 3.089 -8.256 1.00 88.19 107 TYR A C 1
ATOM 872 O O . TYR A 1 107 ? -4.005 3.846 -7.363 1.00 88.19 107 TYR A O 1
ATOM 880 N N . LEU A 1 108 ? -2.524 3.303 -8.964 1.00 85.69 108 LEU A N 1
ATOM 881 C CA . LEU A 1 108 ? -1.593 4.414 -8.758 1.00 85.69 108 LEU A CA 1
ATOM 882 C C . LEU A 1 108 ? -1.858 5.504 -9.801 1.00 85.69 108 LEU A C 1
ATOM 884 O O . LEU A 1 108 ? -0.953 5.916 -10.519 1.00 85.69 108 LEU A O 1
ATOM 888 N N . ARG A 1 109 ? -3.122 5.934 -9.923 1.00 83.19 109 ARG A N 1
ATOM 889 C CA . ARG A 1 109 ? -3.644 6.951 -10.865 1.00 83.19 109 ARG A CA 1
ATOM 890 C C . ARG A 1 109 ? -3.413 6.670 -12.357 1.00 83.19 109 ARG A C 1
ATOM 892 O O . ARG A 1 109 ? -4.361 6.588 -13.120 1.00 83.19 109 ARG A O 1
ATOM 899 N N . ALA A 1 110 ? -2.171 6.562 -12.805 1.00 81.56 110 ALA A N 1
ATOM 900 C CA . ALA A 1 110 ? -1.821 6.299 -14.196 1.00 81.56 110 ALA A CA 1
ATOM 901 C C . ALA A 1 110 ? -1.835 4.810 -14.550 1.00 81.56 110 ALA A C 1
ATOM 903 O O . ALA A 1 110 ? -2.056 4.440 -15.703 1.00 81.56 110 ALA A O 1
ATOM 904 N N . ARG A 1 111 ? -1.521 3.952 -13.574 1.00 89.75 111 ARG A N 1
ATOM 905 C CA . ARG A 1 111 ? -1.263 2.526 -13.792 1.00 89.75 111 ARG A CA 1
ATOM 906 C C . ARG A 1 111 ? -1.738 1.688 -12.617 1.00 89.75 111 ARG A C 1
ATOM 908 O O . ARG A 1 111 ? -1.827 2.165 -11.489 1.00 89.75 111 ARG A O 1
ATOM 915 N N . TYR A 1 112 ? -1.966 0.411 -12.896 1.00 92.19 112 TYR A N 1
ATOM 916 C CA . TYR A 1 112 ? -2.186 -0.600 -11.870 1.00 92.19 112 TYR A CA 1
ATOM 917 C C . TYR A 1 112 ? -0.865 -1.291 -11.515 1.00 92.19 112 TYR A C 1
ATOM 919 O O . TYR A 1 112 ? -0.124 -1.716 -12.406 1.00 92.19 112 TYR A O 1
ATOM 927 N N . MET A 1 113 ? -0.578 -1.391 -10.219 1.00 94.31 113 MET A N 1
ATOM 928 C CA . MET A 1 113 ? 0.546 -2.131 -9.651 1.00 94.31 113 MET A CA 1
ATOM 929 C C . MET A 1 113 ? 0.036 -3.460 -9.090 1.00 94.31 113 MET A C 1
ATOM 931 O O . MET A 1 113 ? -0.889 -3.485 -8.277 1.00 94.31 113 MET A O 1
ATOM 935 N N . ASP A 1 114 ? 0.627 -4.557 -9.556 1.00 95.81 114 ASP A N 1
ATOM 936 C CA . ASP A 1 114 ? 0.395 -5.898 -9.034 1.00 95.81 114 ASP A CA 1
ATOM 937 C C . ASP A 1 114 ? 1.377 -6.162 -7.880 1.00 95.81 114 ASP A C 1
ATOM 939 O O . ASP A 1 114 ? 2.585 -6.314 -8.126 1.00 95.81 114 ASP A O 1
ATOM 943 N N . PRO A 1 115 ? 0.890 -6.223 -6.627 1.00 95.44 115 PRO A N 1
ATOM 944 C CA . PRO A 1 115 ? 1.751 -6.424 -5.472 1.00 95.44 115 PRO A CA 1
ATOM 945 C C . PRO A 1 115 ? 2.357 -7.832 -5.445 1.00 95.44 115 PRO A C 1
ATOM 947 O O . PRO A 1 115 ? 3.450 -8.003 -4.909 1.00 95.44 115 PRO A O 1
ATOM 950 N N . SER A 1 116 ? 1.732 -8.835 -6.076 1.00 94.88 116 SER A N 1
ATOM 951 C CA . SER A 1 116 ? 2.212 -10.226 -6.056 1.00 94.88 116 SER A CA 1
ATOM 952 C C . SER A 1 116 ? 3.543 -10.408 -6.791 1.00 94.88 116 SER A C 1
ATOM 954 O O . SER A 1 116 ? 4.357 -11.257 -6.424 1.00 94.88 116 SER A O 1
ATOM 956 N N . VAL A 1 117 ? 3.788 -9.573 -7.804 1.00 94.06 117 VAL A N 1
ATOM 957 C CA . VAL A 1 117 ? 5.047 -9.526 -8.564 1.00 94.06 117 VAL A CA 1
ATOM 958 C C . VAL A 1 117 ? 5.855 -8.251 -8.309 1.00 94.06 117 VAL A C 1
ATOM 960 O O . VAL A 1 117 ? 6.998 -8.158 -8.764 1.00 94.06 117 VAL A O 1
ATOM 963 N N . GLY A 1 118 ? 5.278 -7.269 -7.610 1.00 92.44 118 GLY A N 1
ATOM 964 C CA . GLY A 1 118 ? 5.910 -5.993 -7.277 1.00 92.44 118 GLY A CA 1
ATOM 965 C C . GLY A 1 118 ? 6.148 -5.080 -8.484 1.00 92.44 118 GLY A C 1
ATOM 966 O O . GLY A 1 118 ? 7.192 -4.427 -8.573 1.00 92.44 118 GLY A O 1
ATOM 967 N N . ARG A 1 119 ? 5.241 -5.087 -9.471 1.00 94.00 119 ARG A N 1
ATOM 968 C CA . ARG A 1 119 ? 5.425 -4.399 -10.765 1.00 94.00 119 ARG A CA 1
ATOM 969 C C . ARG A 1 119 ? 4.132 -3.798 -11.291 1.00 94.00 119 ARG A C 1
ATOM 971 O O . ARG A 1 119 ? 3.043 -4.263 -10.977 1.00 94.00 119 ARG A O 1
ATOM 978 N N . PHE A 1 120 ? 4.257 -2.795 -12.154 1.00 94.00 120 PHE A N 1
ATOM 979 C CA . PHE A 1 120 ? 3.124 -2.317 -12.942 1.00 94.00 120 PHE A CA 1
ATOM 980 C C . PHE A 1 120 ? 2.709 -3.356 -13.986 1.00 94.00 120 PHE A C 1
ATOM 982 O O . PHE A 1 120 ? 3.560 -4.035 -14.559 1.00 94.00 120 PHE A O 1
ATOM 989 N N . ILE A 1 121 ? 1.409 -3.443 -14.272 1.00 94.06 121 ILE A N 1
ATOM 990 C CA . ILE A 1 121 ? 0.876 -4.348 -15.306 1.00 94.06 121 ILE A CA 1
ATOM 991 C C . ILE A 1 121 ? 0.888 -3.723 -16.710 1.00 94.06 121 ILE A C 1
ATOM 993 O O . ILE A 1 121 ? 0.688 -4.413 -17.707 1.00 94.06 121 ILE A O 1
ATOM 997 N N . THR A 1 122 ? 1.140 -2.416 -16.803 1.00 90.94 122 THR A N 1
ATOM 998 C CA . THR A 1 122 ? 1.276 -1.671 -18.060 1.00 90.94 122 THR A CA 1
ATOM 999 C C . THR A 1 122 ? 2.631 -0.977 -18.137 1.00 90.94 122 THR A C 1
ATOM 1001 O O . THR A 1 122 ? 3.183 -0.536 -17.125 1.00 90.94 122 THR A O 1
ATOM 1004 N N . ALA A 1 123 ? 3.162 -0.864 -19.356 1.00 89.19 123 ALA A N 1
ATOM 1005 C CA . ALA A 1 123 ? 4.425 -0.182 -19.601 1.00 89.19 123 ALA A CA 1
ATOM 1006 C C . ALA A 1 123 ? 4.327 1.312 -19.261 1.00 89.19 123 ALA A C 1
ATOM 1008 O O . ALA A 1 123 ? 3.320 1.959 -19.548 1.00 89.19 123 ALA A O 1
ATOM 1009 N N . ASP A 1 124 ? 5.398 1.852 -18.687 1.00 86.81 124 ASP A N 1
ATOM 1010 C CA . ASP A 1 124 ? 5.567 3.279 -18.453 1.00 86.81 124 ASP A CA 1
ATOM 1011 C C . ASP A 1 124 ? 5.613 4.039 -19.787 1.00 86.81 124 ASP A C 1
ATOM 1013 O O . ASP A 1 124 ? 6.470 3.721 -20.625 1.00 86.81 124 ASP A O 1
ATOM 1017 N N . PRO A 1 125 ? 4.741 5.038 -20.014 1.00 83.19 125 PRO A N 1
ATOM 1018 C CA . PRO A 1 125 ? 4.869 5.911 -21.174 1.00 83.19 125 PRO A CA 1
ATOM 1019 C C . PRO A 1 125 ? 6.120 6.799 -21.105 1.00 83.19 125 PRO A C 1
ATOM 1021 O O . PRO A 1 125 ? 6.568 7.299 -22.139 1.00 83.19 125 PRO A O 1
ATOM 1024 N N . PHE A 1 126 ? 6.707 7.004 -19.921 1.00 83.19 126 PHE A N 1
ATOM 1025 C CA . PHE A 1 126 ? 7.927 7.780 -19.764 1.00 83.19 126 PHE A CA 1
ATOM 1026 C C . PHE A 1 126 ? 9.111 7.086 -20.443 1.00 83.19 126 PHE A C 1
ATOM 1028 O O . PHE A 1 126 ? 9.354 5.895 -20.263 1.00 83.19 126 PHE A O 1
ATOM 1035 N N . GLY A 1 127 ? 9.888 7.842 -21.226 1.00 81.56 127 GLY A N 1
ATOM 1036 C CA . GLY A 1 127 ? 11.024 7.334 -22.002 1.00 81.56 127 GLY A CA 1
ATOM 1037 C C . GLY A 1 127 ? 12.195 6.817 -21.158 1.00 81.56 127 GLY A C 1
ATOM 1038 O O . GLY A 1 127 ? 12.905 5.919 -21.616 1.00 81.56 127 GLY A O 1
ATOM 1039 N N . GLY A 1 128 ? 12.328 7.277 -19.913 1.00 84.06 128 GLY A N 1
ATOM 1040 C CA . GLY A 1 128 ? 13.509 7.050 -19.080 1.00 84.06 128 GLY A CA 1
ATOM 1041 C C . GLY A 1 128 ? 14.659 7.995 -19.442 1.00 84.06 128 GLY A C 1
ATOM 1042 O O . GLY A 1 128 ? 14.628 8.692 -20.458 1.00 84.06 128 GLY A O 1
ATOM 1043 N N . PHE A 1 129 ? 15.694 8.012 -18.610 1.00 85.81 129 PHE A N 1
ATOM 1044 C CA . PHE A 1 129 ? 16.920 8.771 -18.821 1.00 85.81 129 PHE A CA 1
ATOM 1045 C C . PHE A 1 129 ? 18.057 7.842 -19.253 1.00 85.81 129 PHE A C 1
ATOM 1047 O O . PHE A 1 129 ? 18.326 6.822 -18.625 1.00 85.81 129 PHE A O 1
ATOM 1054 N N . MET A 1 130 ? 18.785 8.225 -20.307 1.00 87.44 130 MET A N 1
ATOM 1055 C CA . MET A 1 130 ? 19.896 7.428 -20.855 1.00 87.44 130 MET A CA 1
ATOM 1056 C C . MET A 1 130 ? 21.004 7.147 -19.825 1.00 87.44 130 MET A C 1
ATOM 1058 O O . MET A 1 130 ? 21.644 6.101 -19.880 1.00 87.44 130 MET A O 1
ATOM 1062 N N . PHE A 1 131 ? 21.219 8.069 -18.885 1.00 90.44 131 PHE A N 1
ATOM 1063 C CA . PHE A 1 131 ? 22.242 7.955 -17.842 1.00 90.44 131 PHE A CA 1
ATOM 1064 C C . PHE A 1 131 ? 21.731 7.306 -16.548 1.00 90.44 131 PHE A C 1
ATOM 1066 O O . PHE A 1 131 ? 22.499 7.158 -15.603 1.00 90.44 131 PHE A O 1
ATOM 1073 N N . GLU A 1 132 ? 20.465 6.884 -16.509 1.00 86.44 132 GLU A N 1
ATOM 1074 C CA . GLU A 1 132 ? 19.861 6.199 -15.367 1.00 86.44 132 GLU A CA 1
ATOM 1075 C C . GLU A 1 132 ? 19.206 4.893 -15.839 1.00 86.44 132 GLU A C 1
ATOM 1077 O O . GLU A 1 132 ? 18.004 4.856 -16.112 1.00 86.44 132 GLU A O 1
ATOM 1082 N N . PRO A 1 133 ? 19.977 3.794 -15.953 1.00 87.81 133 PRO A N 1
ATOM 1083 C CA . PRO A 1 133 ? 19.486 2.543 -16.530 1.00 87.81 133 PRO A CA 1
ATOM 1084 C C . PRO A 1 133 ? 18.228 1.982 -15.854 1.00 87.81 133 PRO A C 1
ATOM 1086 O O . PRO A 1 133 ? 17.407 1.363 -16.528 1.00 87.81 133 PRO A O 1
ATOM 1089 N N . LEU A 1 134 ? 18.038 2.229 -14.550 1.00 85.81 134 LEU A N 1
ATOM 1090 C CA . LEU A 1 134 ? 16.847 1.786 -13.818 1.00 85.81 134 LEU A CA 1
ATOM 1091 C C . LEU A 1 134 ? 15.555 2.405 -14.369 1.00 85.81 134 LEU A C 1
ATOM 1093 O O . LEU A 1 134 ? 14.568 1.691 -14.537 1.00 85.81 134 LEU A O 1
ATOM 1097 N N . SER A 1 135 ? 15.594 3.679 -14.770 1.00 84.19 135 SER A N 1
ATOM 1098 C CA . SER A 1 135 ? 14.452 4.388 -15.367 1.00 84.19 135 SER A CA 1
ATOM 1099 C C . SER A 1 135 ? 14.018 3.828 -16.735 1.00 84.19 135 SER A C 1
ATOM 1101 O O . SER A 1 135 ? 12.940 4.143 -17.241 1.00 84.19 135 SER A O 1
ATOM 1103 N N . LEU A 1 136 ? 14.841 2.976 -17.362 1.00 87.62 136 LEU A N 1
ATOM 1104 C CA . LEU A 1 136 ? 14.507 2.309 -18.622 1.00 87.62 136 LEU A CA 1
ATOM 1105 C C . LEU A 1 136 ? 13.623 1.066 -18.406 1.00 87.62 136 LEU A C 1
ATOM 1107 O O . LEU A 1 136 ? 13.012 0.577 -19.361 1.00 87.62 136 LEU A O 1
ATOM 1111 N N . HIS A 1 137 ? 13.498 0.567 -17.170 1.00 89.31 137 HIS A N 1
ATOM 1112 C CA . HIS A 1 137 ? 12.621 -0.555 -16.838 1.00 89.31 137 HIS A CA 1
ATOM 1113 C C . HIS A 1 137 ? 11.154 -0.122 -16.731 1.00 89.31 137 HIS A C 1
ATOM 1115 O O . HIS A 1 137 ? 10.662 0.248 -15.670 1.00 89.31 137 HIS A O 1
ATOM 1121 N N . LYS A 1 138 ? 10.411 -0.282 -17.829 1.00 90.06 138 LYS A N 1
ATOM 1122 C CA . LYS A 1 138 ? 9.027 0.207 -18.003 1.00 90.06 138 LYS A CA 1
ATOM 1123 C C . LYS A 1 138 ? 7.963 -0.341 -17.046 1.00 90.06 138 LYS A C 1
ATOM 1125 O O . LYS A 1 138 ? 6.836 0.129 -17.087 1.00 90.06 138 LYS A O 1
ATOM 1130 N N . TYR A 1 139 ? 8.275 -1.324 -16.211 1.00 91.38 139 TYR A N 1
ATOM 1131 C CA . TYR A 1 139 ? 7.299 -1.967 -15.319 1.00 91.38 139 TYR A CA 1
ATOM 1132 C C . TYR A 1 139 ? 7.698 -1.883 -13.843 1.00 91.38 139 TYR A C 1
ATOM 1134 O O . TYR A 1 139 ? 7.071 -2.511 -12.994 1.00 91.38 139 TYR A O 1
ATOM 1142 N N . LEU A 1 140 ? 8.786 -1.180 -13.524 1.00 91.12 140 LEU A N 1
ATOM 1143 C CA . LEU A 1 140 ? 9.367 -1.193 -12.189 1.00 91.12 140 LEU A CA 1
ATOM 1144 C C . LEU A 1 140 ? 8.565 -0.298 -11.240 1.00 91.12 140 LEU A C 1
ATOM 1146 O O . LEU A 1 140 ? 8.432 0.897 -11.484 1.00 91.12 140 LEU A O 1
ATOM 1150 N N . TYR A 1 141 ? 8.066 -0.856 -10.141 1.00 90.44 141 TYR A N 1
ATOM 1151 C CA . TYR A 1 141 ? 7.515 -0.050 -9.057 1.00 90.44 141 TYR A CA 1
ATOM 1152 C C . TYR A 1 141 ? 8.645 0.438 -8.140 1.00 90.44 141 TYR A C 1
ATOM 1154 O O . TYR A 1 141 ? 9.521 -0.359 -7.796 1.00 90.44 141 TYR A O 1
ATOM 1162 N N . ALA A 1 142 ? 8.635 1.727 -7.772 1.00 88.56 142 ALA A N 1
ATOM 1163 C CA . ALA A 1 142 ? 9.529 2.327 -6.768 1.00 88.56 142 ALA A CA 1
ATOM 1164 C C . ALA A 1 142 ? 11.025 1.972 -6.938 1.00 88.56 142 ALA A C 1
ATOM 1166 O O . ALA A 1 142 ? 11.737 1.709 -5.971 1.00 88.56 142 ALA A O 1
ATOM 1167 N N . ASN A 1 143 ? 11.490 1.840 -8.186 1.00 88.19 143 ASN A N 1
ATOM 1168 C CA . ASN A 1 143 ? 12.843 1.381 -8.522 1.00 88.19 143 ASN A CA 1
ATOM 1169 C C . ASN A 1 143 ? 13.286 0.065 -7.838 1.00 88.19 143 ASN A C 1
ATOM 1171 O O . ASN A 1 143 ? 14.474 -0.143 -7.600 1.00 88.19 143 ASN A O 1
ATOM 1175 N N . ALA A 1 144 ? 12.337 -0.841 -7.569 1.00 89.06 144 ALA A N 1
ATOM 1176 C CA . ALA A 1 144 ? 12.516 -2.074 -6.793 1.00 89.06 144 ALA A CA 1
ATOM 1177 C C . ALA A 1 144 ? 12.987 -1.866 -5.340 1.00 89.06 144 ALA A C 1
ATOM 1179 O O . ALA A 1 144 ? 13.466 -2.809 -4.712 1.00 89.06 144 ALA A O 1
ATOM 1180 N N . ASP A 1 145 ? 12.790 -0.667 -4.790 1.00 90.06 145 ASP A N 1
ATOM 1181 C CA . ASP A 1 145 ? 13.046 -0.320 -3.391 1.00 90.06 145 ASP A CA 1
ATOM 1182 C C . ASP A 1 145 ? 11.777 0.240 -2.704 1.00 90.06 145 ASP A C 1
ATOM 1184 O O . ASP A 1 145 ? 11.754 1.380 -2.232 1.00 90.06 145 ASP A O 1
ATOM 1188 N N . PRO A 1 146 ? 10.684 -0.547 -2.640 1.00 89.44 146 PRO A N 1
ATOM 1189 C CA . PRO A 1 146 ? 9.382 -0.085 -2.146 1.00 89.44 146 PRO A CA 1
ATOM 1190 C C . PRO A 1 146 ? 9.337 0.147 -0.626 1.00 89.44 146 PRO A C 1
ATOM 1192 O O . PRO A 1 146 ? 8.362 0.678 -0.106 1.00 89.44 146 PRO A O 1
ATOM 1195 N N . VAL A 1 147 ? 10.384 -0.258 0.102 1.00 87.50 147 VAL A N 1
ATOM 1196 C CA . VAL A 1 147 ? 10.516 -0.009 1.546 1.00 87.50 147 VAL A CA 1
ATOM 1197 C C . VAL A 1 147 ? 10.943 1.434 1.816 1.00 87.50 147 VAL A C 1
ATOM 1199 O O . VAL A 1 147 ? 10.597 1.991 2.855 1.00 87.50 147 VAL A O 1
ATOM 1202 N N . ASN A 1 148 ? 11.686 2.042 0.887 1.00 86.25 148 ASN A N 1
ATOM 1203 C CA . ASN A 1 148 ? 12.207 3.401 1.030 1.00 86.25 148 ASN A CA 1
ATOM 1204 C C . ASN A 1 148 ? 11.546 4.399 0.075 1.00 86.25 148 ASN A C 1
ATOM 1206 O O . ASN A 1 148 ? 11.706 5.607 0.254 1.00 86.25 148 ASN A O 1
ATOM 1210 N N . LYS A 1 149 ? 10.844 3.913 -0.954 1.00 85.44 149 LYS A N 1
ATOM 1211 C CA . LYS A 1 149 ? 10.335 4.738 -2.045 1.00 85.44 149 LYS A CA 1
ATOM 1212 C C . LYS A 1 149 ? 8.906 4.377 -2.420 1.00 85.44 149 LYS A C 1
ATOM 1214 O O . LYS A 1 149 ? 8.456 3.250 -2.240 1.00 85.44 149 LYS A O 1
ATOM 1219 N N . ILE A 1 150 ? 8.214 5.362 -2.974 1.00 83.38 150 ILE A N 1
ATOM 1220 C CA . ILE A 1 150 ? 6.846 5.254 -3.473 1.00 83.38 150 ILE A CA 1
ATOM 1221 C C . ILE A 1 150 ? 6.781 5.926 -4.847 1.00 83.38 150 ILE A C 1
ATOM 1223 O O . ILE A 1 150 ? 7.516 6.883 -5.091 1.00 83.38 150 ILE A O 1
ATOM 1227 N N . ASP A 1 151 ? 5.891 5.462 -5.726 1.00 79.56 151 ASP A N 1
ATOM 1228 C CA . ASP A 1 151 ? 5.513 6.198 -6.943 1.00 79.56 151 ASP A CA 1
ATOM 1229 C C . ASP A 1 151 ? 4.069 6.683 -6.788 1.00 79.56 151 ASP A C 1
ATOM 1231 O O . ASP A 1 151 ? 3.143 5.959 -7.150 1.00 79.56 151 ASP A O 1
ATOM 1235 N N . PRO A 1 152 ? 3.844 7.898 -6.256 1.00 74.94 152 PRO A N 1
ATOM 1236 C CA . PRO A 1 152 ? 2.494 8.416 -6.116 1.00 74.94 152 PRO A CA 1
ATOM 1237 C C . PRO A 1 152 ? 1.861 8.607 -7.498 1.00 74.94 152 PRO A C 1
ATOM 1239 O O . PRO A 1 152 ? 0.707 8.291 -7.728 1.00 74.94 152 PRO A O 1
ATOM 1242 N N . SER A 1 153 ? 2.607 9.127 -8.466 1.00 75.31 153 SER A N 1
ATOM 1243 C CA . SER A 1 153 ? 2.036 9.503 -9.761 1.00 75.31 153 SER A CA 1
ATOM 1244 C C . SER A 1 153 ? 1.635 8.316 -10.640 1.00 75.31 153 SER A C 1
ATOM 1246 O O . SER A 1 153 ? 0.817 8.479 -11.545 1.00 75.31 153 SER A O 1
ATOM 1248 N N . GLY A 1 154 ? 2.261 7.159 -10.421 1.00 70.31 154 GLY A N 1
ATOM 1249 C CA . GLY A 1 154 ? 2.251 6.045 -11.354 1.00 70.31 154 GLY A CA 1
ATOM 1250 C C . GLY A 1 154 ? 2.965 6.353 -12.670 1.00 70.31 154 GLY A C 1
ATOM 1251 O O . GLY A 1 154 ? 2.808 5.582 -13.607 1.00 70.31 154 GLY A O 1
ATOM 1252 N N . TYR A 1 155 ? 3.717 7.448 -12.791 1.00 66.31 155 TYR A N 1
ATOM 1253 C CA . TYR A 1 155 ? 4.430 7.861 -14.010 1.00 66.31 155 TYR A CA 1
ATOM 1254 C C . TYR A 1 155 ? 5.944 7.913 -13.837 1.00 66.31 155 TYR A C 1
ATOM 1256 O O . TYR A 1 155 ? 6.668 8.105 -14.814 1.00 66.31 155 TYR A O 1
ATOM 1264 N N . PHE A 1 156 ? 6.429 7.834 -12.603 1.00 61.19 156 PHE A N 1
ATOM 1265 C CA . PHE A 1 156 ? 7.828 8.074 -12.328 1.00 61.19 156 PHE A CA 1
ATOM 1266 C C . PHE A 1 156 ? 8.277 7.171 -11.190 1.00 61.19 156 PHE A C 1
ATOM 1268 O O . PHE A 1 156 ? 8.025 7.435 -10.016 1.00 61.19 156 PHE A O 1
ATOM 1275 N N . SER A 1 157 ? 8.962 6.090 -11.562 1.00 53.38 157 SER A N 1
ATOM 1276 C CA . SER A 1 157 ? 9.709 5.260 -10.626 1.00 53.38 157 SER A CA 1
ATOM 1277 C C . SER A 1 157 ? 10.835 6.112 -10.030 1.00 53.38 157 SER A C 1
ATOM 1279 O O . SER A 1 157 ? 11.889 6.261 -10.649 1.00 53.38 157 SER A O 1
ATOM 1281 N N . ILE A 1 158 ? 10.613 6.701 -8.852 1.00 50.44 158 ILE A N 1
ATOM 1282 C CA . ILE A 1 158 ? 11.691 7.243 -8.006 1.00 50.44 158 ILE A CA 1
ATOM 1283 C C . ILE A 1 158 ? 12.181 6.138 -7.098 1.00 50.44 158 ILE A C 1
ATOM 1285 O O . ILE A 1 158 ? 11.345 5.387 -6.555 1.00 50.44 158 ILE A O 1
#

pLDDT: mean 76.64, std 21.48, range [25.48, 97.5]